Protein AF-A0A7Y0GT43-F1 (afdb_monomer_lite)

Foldseek 3Di:
DQPPPDPDDQVQWDWDFLCHVVNVGDPDQQGTDTDGPVVNVVCVVVVWHWGGDPPHTGIDD

pLDDT: mean 97.11, std 2.31, range [81.38, 98.75]

Radius of gyration: 10.61 Å; chains: 1; bounding box: 24×25×24 Å

Sequence (61 aa):
CTFPGCGRPPQWTDAHHVKHWIDGGTTSLLNLTLQCGYHHAWVHQRDLTATVTAHDVTWQT

Secondary structure (DSSP, 8-state):
--STT----GGGEEEEESS-GGGT--SSTTTEEEEEHHHHHHHHTTT--EEE-SS-EEE--

Structure (mmCIF, N/CA/C/O backbone):
data_AF-A0A7Y0GT43-F1
#
_entry.id   AF-A0A7Y0GT43-F1
#
loop_
_atom_site.group_PDB
_atom_site.id
_atom_site.type_symbol
_atom_site.label_atom_id
_atom_site.label_alt_id
_atom_site.label_comp_id
_atom_site.label_asym_id
_atom_site.label_entity_id
_atom_site.label_seq_id
_atom_site.pdbx_PDB_ins_code
_atom_site.Cartn_x
_atom_site.Cartn_y
_atom_site.Cartn_z
_atom_site.occupancy
_atom_site.B_iso_or_equiv
_atom_site.auth_seq_id
_atom_site.auth_comp_id
_atom_site.auth_asym_id
_atom_site.auth_atom_id
_atom_site.pdbx_PDB_model_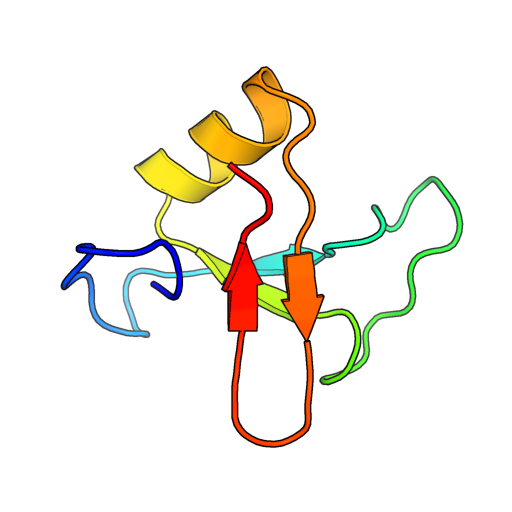num
ATOM 1 N N . CYS A 1 1 ? 4.107 -5.213 -6.227 1.00 98.38 1 CYS A N 1
ATOM 2 C CA . CYS A 1 1 ? 3.099 -4.138 -6.329 1.00 98.38 1 CYS A CA 1
ATOM 3 C C . CYS A 1 1 ? 1.749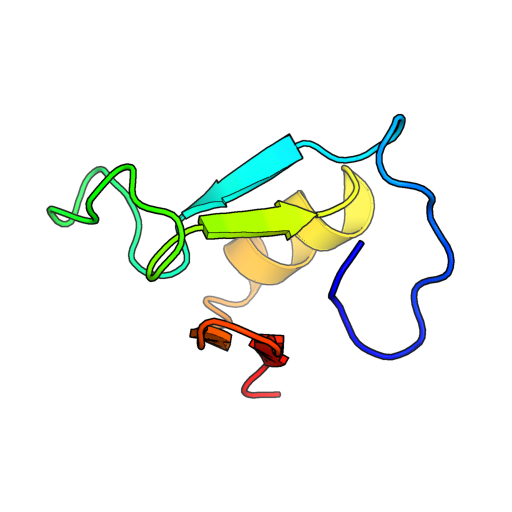 -4.813 -6.253 1.00 98.38 1 CYS A C 1
ATOM 5 O O . CYS A 1 1 ? 1.561 -5.802 -6.946 1.00 98.38 1 CYS A O 1
ATOM 7 N N . THR A 1 2 ? 0.875 -4.358 -5.370 1.00 98.12 2 THR A N 1
ATOM 8 C CA . THR A 1 2 ? -0.386 -5.047 -5.069 1.00 98.12 2 THR A CA 1
ATOM 9 C C . THR A 1 2 ? -1.533 -4.607 -5.966 1.00 98.12 2 THR A C 1
ATOM 11 O O . THR A 1 2 ? -2.594 -5.221 -5.928 1.00 98.12 2 THR A O 1
ATOM 14 N N . PHE A 1 3 ? -1.345 -3.561 -6.777 1.00 98.12 3 PHE A N 1
ATOM 15 C CA . PHE A 1 3 ? -2.355 -3.164 -7.749 1.00 98.12 3 PHE A CA 1
ATOM 16 C C . PHE A 1 3 ? -2.649 -4.311 -8.746 1.00 98.12 3 PHE A C 1
ATOM 18 O O . PHE A 1 3 ? -1.690 -4.876 -9.293 1.00 98.12 3 PHE A O 1
ATOM 25 N N . PRO A 1 4 ? -3.929 -4.650 -9.017 1.00 97.31 4 PRO A N 1
ATOM 26 C CA . PRO A 1 4 ? -4.302 -5.757 -9.895 1.00 97.31 4 PRO A CA 1
ATOM 27 C C . PRO A 1 4 ? -3.609 -5.708 -11.260 1.00 97.31 4 PRO A C 1
ATOM 29 O O . PRO A 1 4 ? -3.561 -4.674 -11.923 1.00 97.31 4 PRO A O 1
ATOM 32 N N . GLY A 1 5 ? -3.043 -6.840 -11.681 1.00 96.75 5 GLY A N 1
ATOM 33 C CA . GLY A 1 5 ? -2.320 -6.956 -12.952 1.00 96.75 5 GLY A CA 1
ATOM 34 C C . GLY A 1 5 ? -0.892 -6.393 -12.947 1.00 96.75 5 GLY A C 1
ATOM 35 O O . GLY A 1 5 ? -0.195 -6.501 -13.956 1.00 96.75 5 GLY A O 1
ATOM 36 N N . CYS A 1 6 ? -0.399 -5.831 -11.838 1.00 97.88 6 CYS A N 1
ATOM 37 C CA . CYS A 1 6 ? 0.976 -5.344 -11.759 1.00 97.88 6 CYS A CA 1
ATOM 38 C C . CYS A 1 6 ? 1.968 -6.433 -11.326 1.00 97.88 6 CYS A C 1
ATOM 40 O O . CYS A 1 6 ? 1.952 -6.887 -10.188 1.00 97.88 6 CYS A O 1
ATOM 42 N N . GLY A 1 7 ? 2.929 -6.767 -12.191 1.00 97.69 7 GLY A N 1
ATOM 43 C CA . GLY A 1 7 ? 3.998 -7.729 -11.881 1.00 97.69 7 GLY A CA 1
ATOM 44 C C . GLY A 1 7 ? 5.266 -7.136 -11.248 1.00 97.69 7 GLY A C 1
ATOM 45 O O . GLY A 1 7 ? 6.275 -7.831 -11.155 1.00 97.69 7 GLY A O 1
ATOM 46 N N . ARG A 1 8 ? 5.288 -5.847 -10.867 1.00 98.44 8 ARG A N 1
ATOM 47 C CA . ARG A 1 8 ? 6.511 -5.218 -10.328 1.00 98.44 8 ARG A CA 1
ATOM 48 C C . ARG A 1 8 ? 6.904 -5.853 -8.985 1.00 98.44 8 ARG A C 1
ATOM 50 O O . ARG A 1 8 ? 6.058 -5.895 -8.082 1.00 98.44 8 ARG A O 1
ATOM 57 N N . PRO A 1 9 ? 8.162 -6.298 -8.828 1.00 98.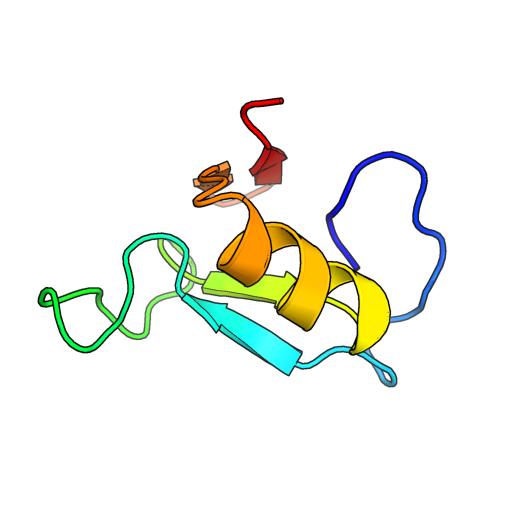25 9 PRO A N 1
ATOM 58 C CA . PRO A 1 9 ? 8.579 -7.051 -7.652 1.00 98.25 9 PRO A CA 1
ATOM 59 C C . PRO A 1 9 ? 8.778 -6.129 -6.431 1.00 98.25 9 PRO A C 1
ATOM 61 O O . PRO A 1 9 ? 8.901 -4.914 -6.613 1.00 98.25 9 PRO A O 1
ATOM 64 N N . PRO A 1 10 ? 8.819 -6.667 -5.195 1.00 97.62 10 PRO A N 1
ATOM 65 C CA . PRO A 1 10 ? 8.887 -5.869 -3.965 1.00 97.62 10 PRO A CA 1
ATOM 66 C C . PRO A 1 10 ? 10.057 -4.877 -3.892 1.00 97.62 10 PRO A C 1
ATOM 68 O O . PRO A 1 10 ? 9.894 -3.778 -3.374 1.00 97.62 10 PRO A O 1
ATOM 71 N N . GLN A 1 11 ? 11.217 -5.206 -4.468 1.00 98.31 11 GLN A N 1
ATOM 72 C CA . GLN A 1 11 ? 12.379 -4.307 -4.499 1.00 98.31 11 GLN A CA 1
ATOM 73 C C . GLN A 1 11 ? 12.143 -3.006 -5.285 1.00 98.31 11 GLN A C 1
ATOM 75 O O . GLN A 1 11 ? 12.959 -2.094 -5.210 1.00 98.31 11 GLN A O 1
ATOM 80 N N . TRP A 1 12 ? 11.073 -2.930 -6.084 1.00 98.44 12 TRP A N 1
ATOM 81 C CA . TRP A 1 12 ? 10.688 -1.744 -6.861 1.00 98.44 12 TRP A CA 1
ATOM 82 C C . TRP A 1 12 ? 9.392 -1.121 -6.335 1.00 98.44 12 TRP A C 1
ATOM 84 O O . TRP A 1 12 ? 8.644 -0.496 -7.094 1.00 98.44 12 TRP A O 1
ATOM 94 N N . THR A 1 13 ? 9.078 -1.361 -5.064 1.00 98.62 13 THR A N 1
ATOM 95 C CA . THR A 1 13 ? 7.881 -0.838 -4.417 1.00 98.62 13 THR A CA 1
ATOM 96 C C . THR A 1 13 ? 8.203 -0.152 -3.109 1.00 98.62 13 THR A C 1
ATOM 98 O O . THR A 1 13 ? 9.114 -0.569 -2.401 1.00 98.62 13 THR A O 1
ATOM 101 N N . ASP A 1 14 ? 7.366 0.819 -2.775 1.00 98.06 14 ASP A N 1
ATOM 102 C CA . ASP A 1 14 ? 7.338 1.477 -1.480 1.00 98.06 14 ASP A CA 1
ATOM 103 C C . ASP A 1 14 ? 6.103 1.027 -0.696 1.00 98.06 14 ASP A C 1
ATOM 105 O O . ASP A 1 14 ? 5.086 0.629 -1.278 1.00 98.06 14 ASP A O 1
ATOM 109 N N . ALA A 1 15 ? 6.179 1.117 0.632 1.00 97.69 15 ALA A N 1
ATOM 110 C CA . ALA A 1 15 ? 5.003 0.993 1.480 1.00 97.69 15 ALA A CA 1
ATOM 111 C C . ALA A 1 15 ? 4.107 2.230 1.301 1.00 97.69 15 ALA A C 1
ATOM 113 O O . ALA A 1 15 ? 4.549 3.365 1.463 1.00 97.69 15 ALA A O 1
ATOM 114 N N . HIS A 1 16 ? 2.843 1.993 0.977 1.00 97.94 16 HIS A N 1
ATOM 115 C CA . HIS A 1 16 ? 1.808 2.993 0.777 1.00 97.94 16 HIS A CA 1
ATOM 116 C C . HIS A 1 16 ? 0.745 2.863 1.867 1.00 97.94 16 HIS A C 1
ATOM 118 O O . HIS A 1 16 ? 0.205 1.774 2.071 1.00 97.94 16 HIS A O 1
ATOM 124 N N . HIS A 1 17 ? 0.430 3.968 2.541 1.00 98.38 17 HIS A N 1
ATOM 125 C CA . HIS A 1 17 ? -0.679 4.054 3.491 1.00 98.38 17 HIS A CA 1
ATOM 126 C C . HIS A 1 17 ? -2.017 4.150 2.760 1.00 98.38 17 HIS A C 1
ATOM 128 O O . HIS A 1 17 ? -2.256 5.129 2.061 1.00 98.38 17 HIS A O 1
ATOM 134 N N . VAL A 1 18 ? -2.897 3.171 2.978 1.00 97.19 18 VAL A N 1
ATOM 135 C CA . VAL A 1 18 ? -4.230 3.123 2.357 1.00 97.19 18 VAL A CA 1
ATOM 136 C C . VAL A 1 18 ? -5.161 4.185 2.937 1.00 97.19 18 VAL A C 1
ATOM 138 O O . VAL A 1 18 ? -5.766 4.953 2.193 1.00 97.19 18 VAL A O 1
ATOM 141 N N . LYS A 1 19 ? -5.252 4.280 4.269 1.00 96.44 19 LYS A N 1
ATOM 142 C CA . LYS A 1 19 ? -5.656 5.523 4.926 1.00 96.44 19 LYS A CA 1
ATOM 143 C C . LYS A 1 19 ? -4.406 6.373 5.066 1.00 96.44 19 LYS A C 1
ATOM 145 O O . LYS A 1 19 ? -3.491 5.958 5.779 1.00 96.44 19 LYS A O 1
ATOM 150 N N . HIS A 1 20 ? -4.371 7.532 4.415 1.00 95.38 20 HIS A N 1
ATOM 151 C CA . HIS A 1 20 ? -3.196 8.396 4.406 1.00 95.38 20 HIS A CA 1
ATOM 152 C C . HIS A 1 20 ? -2.767 8.788 5.832 1.00 95.38 20 HIS A C 1
ATOM 154 O O . HIS A 1 20 ? -3.589 8.991 6.729 1.00 95.38 20 HIS A O 1
ATOM 160 N N . TRP A 1 21 ? -1.455 8.882 6.058 1.00 95.75 21 TRP A N 1
ATOM 161 C CA . TRP A 1 21 ? -0.888 9.144 7.385 1.00 95.75 21 TRP A CA 1
ATOM 162 C C . TRP A 1 21 ? -1.309 10.511 7.943 1.00 95.75 21 TRP A C 1
ATOM 164 O O . TRP A 1 21 ? -1.564 10.619 9.141 1.00 95.75 21 TRP A O 1
ATOM 174 N N . ILE A 1 22 ? -1.459 11.529 7.083 1.00 96.31 22 ILE A N 1
ATOM 175 C CA . ILE A 1 22 ? -1.915 12.869 7.498 1.00 96.31 22 ILE A CA 1
ATOM 176 C C . ILE A 1 22 ? -3.344 12.857 8.056 1.00 96.31 22 ILE A C 1
ATOM 178 O O . ILE A 1 22 ? -3.665 13.648 8.936 1.00 96.31 22 ILE A O 1
ATOM 182 N N . ASP A 1 23 ? -4.164 11.896 7.622 1.00 95.69 23 ASP A N 1
ATOM 183 C CA . ASP A 1 23 ? -5.543 11.712 8.083 1.00 95.69 23 ASP A CA 1
ATOM 184 C C . ASP A 1 23 ? -5.615 10.779 9.307 1.00 95.69 23 ASP A C 1
ATOM 186 O O . ASP A 1 23 ? -6.679 10.279 9.692 1.00 95.69 23 ASP A O 1
ATOM 190 N N . GLY A 1 24 ? -4.465 10.488 9.922 1.00 97.38 24 GLY A N 1
ATOM 191 C CA . GLY A 1 24 ? -4.338 9.578 11.056 1.00 97.38 24 GLY A CA 1
ATOM 192 C C . GLY A 1 24 ? -4.311 8.102 10.655 1.00 97.38 24 GLY A C 1
ATOM 193 O O . GLY A 1 24 ? -4.754 7.246 11.422 1.00 97.38 24 GLY A O 1
ATOM 194 N N . GLY A 1 25 ? -3.859 7.785 9.443 1.00 97.56 25 GLY A N 1
ATOM 195 C CA . GLY A 1 25 ? -3.537 6.421 9.039 1.00 97.56 25 GLY A CA 1
ATOM 196 C C . GLY A 1 25 ? -2.341 5.862 9.806 1.00 97.56 25 GLY A C 1
ATOM 197 O O . GLY A 1 25 ? -1.300 6.506 9.908 1.00 97.56 25 GLY A O 1
ATOM 198 N N . THR A 1 26 ? -2.467 4.649 10.342 1.00 97.94 26 THR A N 1
ATOM 199 C CA . THR A 1 26 ? -1.396 4.025 11.127 1.00 97.94 26 THR A CA 1
ATOM 200 C C . THR A 1 26 ? -0.309 3.441 10.227 1.00 97.94 26 THR A C 1
ATOM 202 O O . THR A 1 26 ? -0.581 2.931 9.140 1.00 97.94 26 THR A O 1
ATOM 205 N N . THR A 1 27 ? 0.937 3.456 10.696 1.00 97.69 27 THR A N 1
ATOM 206 C CA . THR A 1 27 ? 2.013 2.646 10.110 1.00 97.69 27 THR A CA 1
ATOM 207 C C . THR A 1 27 ? 1.883 1.223 10.650 1.00 97.69 27 THR A C 1
ATOM 209 O O . THR A 1 27 ? 2.464 0.874 11.673 1.00 97.69 27 THR A O 1
ATOM 212 N N . SER A 1 28 ? 1.044 0.421 9.997 1.00 97.25 28 SER A N 1
ATOM 213 C CA . SER A 1 28 ? 0.703 -0.951 10.386 1.00 97.25 28 SER A CA 1
ATOM 214 C C . SER A 1 28 ? 0.523 -1.813 9.143 1.00 97.25 28 SER A C 1
ATOM 216 O O . SER A 1 28 ? 0.052 -1.319 8.122 1.00 97.25 28 SER A O 1
ATOM 218 N N . LEU A 1 29 ? 0.819 -3.113 9.237 1.00 96.94 29 LEU A N 1
ATOM 219 C CA . LEU A 1 29 ? 0.585 -4.060 8.140 1.00 96.94 29 LEU A CA 1
ATOM 220 C C . LEU A 1 29 ? -0.878 -4.076 7.669 1.00 96.94 29 LEU A C 1
ATOM 222 O O . LEU A 1 29 ? -1.123 -4.338 6.503 1.00 96.94 29 LEU A O 1
ATOM 226 N N . LEU A 1 30 ? -1.836 -3.733 8.537 1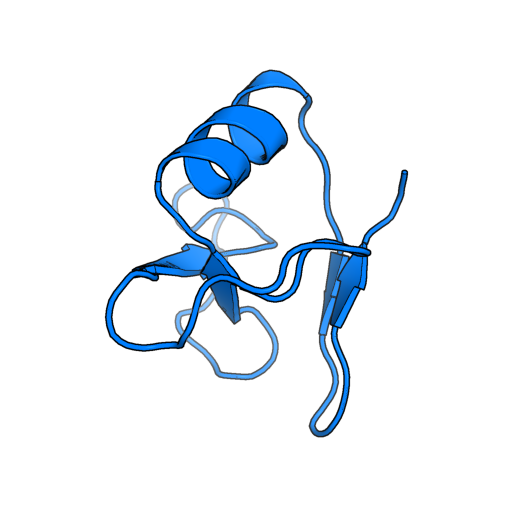.00 97.56 30 LEU A N 1
ATOM 227 C CA . LEU A 1 30 ? -3.261 -3.654 8.183 1.00 97.56 30 LEU A CA 1
ATOM 228 C C . LEU A 1 30 ? -3.678 -2.325 7.525 1.00 97.56 30 LEU A C 1
ATOM 230 O O . LEU A 1 30 ? -4.847 -2.145 7.205 1.00 97.56 30 LEU A O 1
ATOM 234 N N . ASN A 1 31 ? -2.754 -1.382 7.337 1.00 98.44 31 ASN A N 1
ATOM 235 C CA . ASN A 1 31 ? -2.998 -0.110 6.645 1.00 98.44 31 ASN A CA 1
ATOM 236 C C . ASN A 1 31 ? -1.953 0.175 5.550 1.00 98.44 31 ASN A C 1
ATOM 238 O O . ASN A 1 31 ? -1.989 1.228 4.916 1.00 98.44 31 ASN A O 1
ATOM 242 N N . LEU A 1 32 ? -1.006 -0.739 5.334 1.00 98.06 32 LEU A N 1
ATOM 243 C CA . LEU A 1 32 ? 0.079 -0.577 4.378 1.00 98.06 32 LEU A CA 1
ATOM 244 C C . LEU A 1 32 ? -0.041 -1.577 3.237 1.00 98.06 32 LEU A C 1
ATOM 246 O O . LEU A 1 32 ? -0.465 -2.714 3.413 1.00 98.06 32 LEU A O 1
ATOM 250 N N . THR A 1 33 ? 0.402 -1.162 2.060 1.00 98.00 33 THR A N 1
ATOM 251 C CA . THR A 1 33 ? 0.487 -2.025 0.887 1.00 98.00 33 THR A CA 1
ATOM 252 C C . THR A 1 33 ? 1.688 -1.661 0.022 1.00 98.00 33 THR A C 1
ATOM 254 O O . THR A 1 33 ? 2.168 -0.535 0.076 1.00 98.00 33 THR A O 1
ATOM 257 N N . LEU A 1 34 ? 2.212 -2.601 -0.766 1.00 98.19 34 LEU A N 1
ATOM 258 C CA . LEU A 1 34 ? 3.377 -2.351 -1.619 1.00 98.19 34 LEU A CA 1
ATOM 259 C C . LEU A 1 34 ? 2.965 -1.792 -2.982 1.00 98.19 34 LEU A C 1
ATOM 261 O O . LEU A 1 34 ? 2.340 -2.508 -3.766 1.00 98.19 34 LEU A O 1
ATOM 265 N N . GLN A 1 35 ? 3.410 -0.583 -3.328 1.00 98.25 35 GLN A N 1
ATOM 266 C CA . GLN A 1 35 ? 3.128 0.056 -4.619 1.00 98.25 35 GLN A CA 1
ATOM 267 C C . GLN A 1 35 ? 4.396 0.460 -5.366 1.00 98.25 35 GLN A C 1
ATOM 269 O O . GLN A 1 35 ? 5.321 1.015 -4.789 1.00 98.25 35 GLN A O 1
ATOM 274 N N . CYS A 1 36 ? 4.450 0.170 -6.672 1.00 98.75 36 CYS A N 1
ATOM 275 C CA . CYS A 1 36 ? 5.536 0.667 -7.521 1.00 98.75 36 CYS A CA 1
ATOM 276 C C . CYS A 1 36 ? 5.352 2.164 -7.780 1.00 98.75 36 CYS A C 1
ATOM 278 O O . CYS A 1 36 ? 4.224 2.639 -7.723 1.00 98.75 36 CYS A O 1
ATOM 280 N N . GLY A 1 37 ? 6.412 2.895 -8.137 1.00 98.38 37 GLY A N 1
ATOM 281 C CA . GLY A 1 37 ? 6.328 4.355 -8.315 1.00 98.38 37 GLY A CA 1
ATOM 282 C C . GLY A 1 37 ? 5.184 4.827 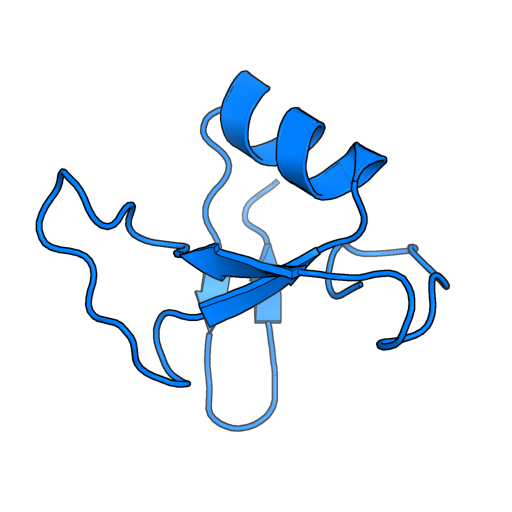-9.229 1.00 98.38 37 GLY A C 1
ATOM 283 O O . GLY A 1 37 ? 4.499 5.792 -8.902 1.00 98.38 37 GLY A O 1
ATOM 284 N N . TYR A 1 38 ? 4.905 4.097 -10.320 1.00 98.25 38 TYR A N 1
ATOM 285 C CA . TYR A 1 38 ? 3.762 4.389 -11.197 1.00 98.25 38 TYR A CA 1
ATOM 286 C C . TYR A 1 38 ? 2.420 4.248 -10.466 1.00 98.25 38 TYR A C 1
ATOM 288 O O . TYR A 1 38 ? 1.650 5.204 -10.408 1.00 98.25 38 TYR A O 1
ATOM 296 N N . HIS A 1 39 ? 2.142 3.077 -9.881 1.00 98.50 39 HIS A N 1
ATOM 297 C CA . HIS A 1 39 ? 0.868 2.849 -9.201 1.00 98.50 39 HIS A CA 1
ATOM 298 C C . HIS A 1 39 ? 0.745 3.632 -7.896 1.00 98.50 39 HIS A C 1
ATOM 300 O O . HIS A 1 39 ? -0.363 3.991 -7.528 1.00 98.50 39 HIS A O 1
ATOM 306 N N . HIS A 1 40 ? 1.853 3.957 -7.231 1.00 98.12 40 HIS A N 1
ATOM 307 C CA . HIS A 1 40 ? 1.852 4.792 -6.038 1.00 98.12 40 HIS A CA 1
ATOM 308 C C . HIS A 1 40 ? 1.342 6.200 -6.374 1.00 98.12 40 HIS A C 1
ATOM 310 O O . HIS A 1 40 ? 0.418 6.683 -5.731 1.00 98.12 40 HIS A O 1
ATOM 316 N N . ALA A 1 41 ? 1.854 6.826 -7.439 1.00 97.81 41 ALA A N 1
ATOM 317 C CA . ALA A 1 41 ? 1.326 8.105 -7.913 1.00 97.81 41 ALA A CA 1
ATOM 318 C C . ALA A 1 41 ? -0.115 7.982 -8.439 1.00 97.81 41 ALA A C 1
ATOM 320 O O . ALA A 1 41 ? -0.945 8.854 -8.195 1.00 97.81 41 ALA A O 1
ATOM 321 N N . TRP A 1 42 ? -0.421 6.899 -9.153 1.00 97.31 42 TRP A N 1
ATOM 322 C CA . TRP A 1 42 ? -1.721 6.699 -9.787 1.00 97.31 42 TRP A CA 1
ATOM 323 C C 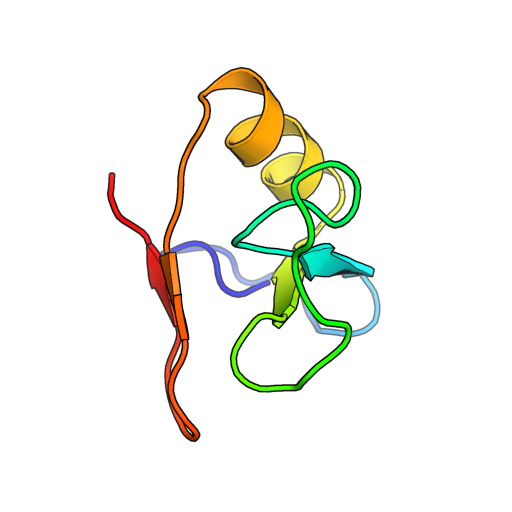. TRP A 1 42 ? -2.882 6.580 -8.794 1.00 97.31 42 TRP A C 1
ATOM 325 O O . TRP A 1 42 ? -3.930 7.177 -9.041 1.00 97.31 42 TRP A O 1
ATOM 335 N N . VAL A 1 43 ? -2.692 5.849 -7.685 1.00 97.19 43 VAL A N 1
ATOM 336 C CA . VAL A 1 43 ? -3.723 5.694 -6.644 1.00 97.19 43 VAL A CA 1
ATOM 337 C C . VAL A 1 43 ? -3.955 7.000 -5.891 1.00 97.19 43 VAL A C 1
ATOM 339 O O . VAL A 1 43 ? -5.109 7.359 -5.686 1.00 97.19 43 VAL A O 1
ATOM 342 N N . HIS A 1 44 ? -2.890 7.760 -5.594 1.00 95.56 44 HIS A N 1
ATOM 343 C CA . HIS A 1 44 ? -3.003 9.100 -5.000 1.00 95.56 44 HIS A CA 1
ATOM 344 C C . HIS A 1 44 ? -3.776 10.059 -5.909 1.00 95.56 44 HIS A C 1
ATOM 346 O O . HIS A 1 44 ? -4.655 10.770 -5.455 1.00 95.56 44 HIS A O 1
ATOM 352 N N . GLN A 1 45 ? -3.496 10.061 -7.215 1.00 96.75 45 GLN A N 1
ATOM 353 C CA . GLN A 1 45 ? -4.166 10.953 -8.176 1.00 96.75 45 GLN A CA 1
ATOM 354 C C . GLN A 1 45 ? -5.661 10.672 -8.372 1.00 96.75 45 GLN A C 1
ATOM 356 O O . GLN A 1 45 ? -6.341 11.449 -9.041 1.00 96.75 45 GLN A O 1
ATOM 361 N N . ARG A 1 46 ? -6.146 9.520 -7.909 1.00 96.12 46 ARG A N 1
ATOM 362 C CA . ARG A 1 46 ? -7.524 9.050 -8.109 1.00 96.12 46 ARG A CA 1
ATOM 363 C C . ARG A 1 46 ? -8.251 8.801 -6.799 1.00 96.12 46 ARG A C 1
ATOM 365 O O . ARG A 1 46 ? -9.353 8.266 -6.841 1.00 96.12 46 ARG A O 1
ATOM 372 N N . ASP A 1 47 ? -7.619 9.137 -5.677 1.00 94.19 47 ASP A N 1
ATOM 373 C CA . ASP A 1 47 ? -8.133 8.879 -4.335 1.00 94.19 47 ASP A CA 1
ATOM 374 C C . ASP A 1 47 ? -8.609 7.423 -4.157 1.00 94.19 47 ASP A C 1
ATOM 376 O O . ASP A 1 47 ? -9.607 7.143 -3.492 1.00 94.19 47 ASP A O 1
ATOM 380 N N . LEU A 1 48 ? -7.900 6.474 -4.785 1.00 96.56 48 LEU A N 1
ATOM 381 C CA . LEU A 1 48 ? -8.241 5.058 -4.680 1.00 96.56 48 LEU A CA 1
ATOM 382 C C . LEU A 1 48 ? -7.854 4.540 -3.302 1.00 96.56 48 LEU A C 1
ATOM 384 O O . LEU A 1 48 ? -6.761 4.806 -2.801 1.00 96.56 48 LEU A O 1
ATOM 388 N N . THR A 1 49 ? -8.724 3.716 -2.732 1.00 96.62 49 THR A N 1
ATOM 389 C CA . THR A 1 49 ? -8.476 3.043 -1.459 1.00 96.62 49 THR A CA 1
ATOM 390 C C . THR A 1 49 ? -8.511 1.525 -1.630 1.00 96.62 49 THR A C 1
ATOM 392 O O . THR A 1 49 ? -8.800 0.991 -2.705 1.00 96.62 49 THR A O 1
ATOM 395 N N . ALA A 1 50 ? -8.167 0.808 -0.569 1.00 97.88 50 ALA A N 1
ATOM 396 C CA . ALA A 1 50 ? -8.087 -0.640 -0.561 1.00 97.88 50 ALA A CA 1
ATOM 397 C C . ALA A 1 50 ? -8.557 -1.212 0.780 1.00 97.88 50 ALA A C 1
ATOM 399 O O . ALA A 1 50 ? -8.604 -0.540 1.806 1.00 97.88 50 ALA A O 1
ATOM 400 N N . THR A 1 51 ? -8.880 -2.496 0.789 1.00 98.12 51 THR A N 1
ATOM 401 C CA . THR A 1 51 ? -8.970 -3.281 2.021 1.00 98.12 51 THR A CA 1
ATOM 402 C C . THR A 1 51 ? -7.712 -4.126 2.143 1.00 98.12 51 THR A C 1
ATOM 404 O O . THR A 1 51 ? -7.360 -4.842 1.204 1.00 98.12 51 THR A O 1
ATOM 407 N N . VAL A 1 52 ? -7.036 -4.032 3.289 1.00 98.31 52 VAL A N 1
ATOM 408 C CA . VAL A 1 52 ? -5.828 -4.804 3.600 1.00 98.31 52 VAL A CA 1
ATOM 409 C C . VAL A 1 52 ? -6.154 -5.802 4.703 1.00 98.31 52 VAL A C 1
ATOM 411 O O . VAL A 1 52 ? -6.675 -5.433 5.755 1.00 98.31 52 VAL A O 1
ATOM 414 N N . THR A 1 53 ? -5.853 -7.072 4.458 1.00 97.38 53 THR A N 1
ATOM 415 C CA . THR A 1 53 ? -5.948 -8.146 5.449 1.00 97.38 53 THR A CA 1
ATOM 416 C C . THR A 1 53 ? -4.554 -8.689 5.757 1.00 97.38 53 THR A C 1
ATOM 418 O O . THR A 1 53 ? -3.549 -8.195 5.250 1.00 97.38 53 THR A O 1
ATOM 421 N N . ALA A 1 54 ? -4.472 -9.732 6.583 1.00 94.75 54 ALA A N 1
ATOM 422 C CA . ALA A 1 54 ? -3.213 -10.436 6.814 1.00 94.75 54 ALA A CA 1
ATOM 423 C C . ALA A 1 54 ? -2.651 -11.125 5.552 1.00 94.75 54 ALA A C 1
ATOM 425 O O . ALA A 1 54 ? -1.471 -11.474 5.529 1.00 94.75 54 ALA A O 1
ATOM 426 N N . HIS A 1 55 ? -3.482 -11.347 4.529 1.00 95.06 55 HIS A N 1
ATOM 427 C CA . HIS A 1 55 ? -3.135 -12.175 3.372 1.00 95.06 55 HIS A CA 1
ATOM 428 C C . HIS A 1 55 ? -3.306 -11.462 2.033 1.00 95.06 55 HIS A C 1
ATOM 430 O O . HIS A 1 55 ? -2.604 -11.800 1.084 1.00 95.06 55 HIS A O 1
ATOM 436 N N . ASP A 1 56 ? -4.178 -10.457 1.962 1.00 96.81 56 ASP A N 1
ATOM 437 C CA . ASP A 1 56 ? -4.616 -9.888 0.695 1.00 96.81 56 ASP A CA 1
ATOM 438 C C . ASP A 1 56 ? -4.729 -8.367 0.740 1.00 96.81 56 ASP A C 1
ATOM 440 O O . ASP A 1 56 ? -4.950 -7.746 1.783 1.00 96.81 56 ASP A O 1
ATOM 444 N N . VAL A 1 57 ? -4.629 -7.773 -0.448 1.00 98.06 57 VAL A N 1
ATOM 445 C CA . VAL A 1 57 ? -4.924 -6.364 -0.701 1.00 98.06 57 VAL A CA 1
ATOM 446 C C . VAL A 1 57 ? -5.932 -6.307 -1.835 1.00 98.06 57 VAL A C 1
ATOM 448 O O . VAL A 1 57 ? -5.639 -6.725 -2.953 1.00 98.06 57 VAL A O 1
ATOM 451 N N . THR A 1 58 ? -7.113 -5.771 -1.550 1.00 98.19 58 THR A N 1
ATOM 452 C CA . THR A 1 58 ? -8.176 -5.593 -2.544 1.00 98.19 58 THR A CA 1
ATOM 453 C C . THR A 1 58 ? -8.374 -4.111 -2.805 1.00 98.19 58 THR A C 1
ATOM 455 O O . THR A 1 58 ? -8.826 -3.386 -1.921 1.00 98.19 58 THR A O 1
ATOM 458 N N . TRP A 1 59 ? -8.018 -3.661 -4.006 1.00 97.50 59 TRP A N 1
ATOM 459 C CA . TRP A 1 59 ? -8.213 -2.278 -4.440 1.00 97.50 59 TRP A CA 1
ATOM 460 C C . TRP A 1 59 ? -9.670 -2.032 -4.833 1.00 97.50 59 TRP A C 1
ATOM 462 O O . TRP A 1 59 ? -10.283 -2.864 -5.498 1.00 97.50 59 TRP A O 1
ATOM 472 N N . GLN A 1 60 ? -10.211 -0.889 -4.419 1.00 94.25 60 GLN A N 1
ATOM 473 C CA . GLN A 1 60 ? -11.547 -0.433 -4.791 1.00 94.25 60 GLN A CA 1
ATOM 474 C C . GLN A 1 60 ? -11.407 0.416 -6.059 1.00 94.25 60 GLN A C 1
ATOM 476 O O . GLN A 1 60 ? -10.960 1.560 -5.988 1.00 94.25 60 GLN A O 1
ATOM 481 N N . THR A 1 61 ? -11.694 -0.186 -7.214 1.00 81.38 61 THR A N 1
ATOM 482 C CA . THR A 1 61 ? -11.566 0.418 -8.554 1.00 81.38 61 THR A CA 1
ATOM 483 C C . THR A 1 61 ? -12.907 0.542 -9.245 1.00 81.38 61 THR A C 1
ATOM 485 O O . THR A 1 61 ? -13.690 -0.428 -9.115 1.00 81.38 61 THR A O 1
#